Protein AF-A0A4Y7U4X7-F1 (afdb_monomer_lite)

Foldseek 3Di:
DQQVVLCCCVPVVPPVVVVVDPDSDRPPRVDDCVVVVPCPPPPPDPPPPPDLVDDDPDDPDDDDADFDDDVLDLHTDPVCPVVLVVVLVVVVVVPNDDDDFWFADDPPDDPVSRVVRRVSNSVSSVVVSVD

Secondary structure (DSSP, 8-state):
-HHHHHHHHHHH-GGGGGGSSS----HHHHS--HHHHT------PPP----TTSPP-S-S--------B-TT--PBPHHHHHHHHHHHHHHHHSTT----------SSS-HHHHHHHHHHHHHHHHHHHT-

Organism: NCBI:txid2133765

Radius of gyration: 26.5 Å; chains: 1; bounding box: 53×30×74 Å

Sequence (131 aa):
VYNQVSGYLTELNPFGFNENVGAVVPYDQAVNLFFLKNINDIESTSADKADYSNEAKEVVASGEWKINFNTGSAEISNSSSKEVEKIYNLLVQAENTKLTVVGHTDNVGNPNANLALSK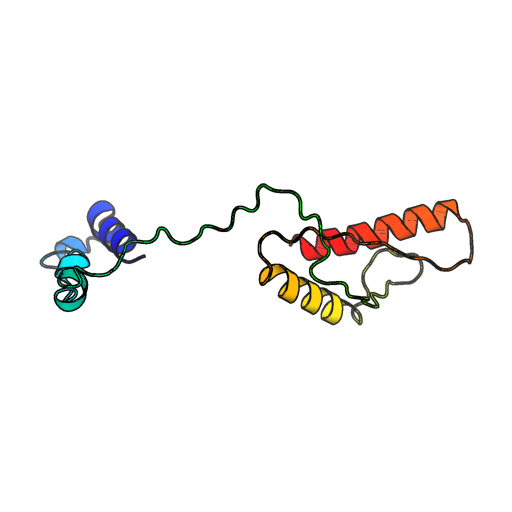SRAQAVVDYLKQ

pLDDT: mean 76.32, std 9.85, range [53.72, 91.44]

Structure (mmCIF, N/CA/C/O backbone):
data_AF-A0A4Y7U4X7-F1
#
_entry.id   AF-A0A4Y7U4X7-F1
#
loop_
_atom_site.group_PDB
_atom_site.id
_atom_site.type_symbol
_atom_site.label_atom_id
_atom_site.label_alt_id
_atom_site.label_comp_id
_atom_site.label_asym_id
_atom_site.label_entity_id
_atom_site.label_seq_id
_atom_site.pdbx_PDB_ins_code
_atom_site.Cartn_x
_atom_site.Cartn_y
_atom_site.Cartn_z
_atom_site.occupancy
_atom_site.B_iso_or_equiv
_atom_site.auth_seq_id
_atom_site.auth_comp_id
_atom_site.auth_asym_id
_atom_site.auth_atom_id
_atom_site.pdbx_PDB_model_num
ATOM 1 N N . VAL A 1 1 ? -12.060 -5.334 26.553 1.00 57.03 1 VAL A N 1
ATOM 2 C CA . VAL A 1 1 ? -10.809 -5.281 27.351 1.00 57.03 1 VAL A CA 1
ATOM 3 C C . VAL A 1 1 ? -11.049 -5.651 28.817 1.00 57.03 1 VAL A C 1
ATOM 5 O O . VAL A 1 1 ? -10.560 -6.689 29.228 1.00 57.03 1 VAL A O 1
ATOM 8 N N . TYR A 1 2 ? -11.852 -4.914 29.598 1.00 60.78 2 TYR A N 1
ATOM 9 C CA . TYR A 1 2 ? -12.038 -5.193 31.040 1.00 60.78 2 TYR A CA 1
ATOM 10 C C . TYR A 1 2 ? -12.653 -6.562 31.384 1.00 60.78 2 TYR A C 1
ATOM 12 O O . TYR A 1 2 ? -12.114 -7.265 32.233 1.00 60.78 2 TYR A O 1
ATOM 20 N N . ASN A 1 3 ? -13.713 -6.988 30.686 1.00 66.88 3 ASN A N 1
ATOM 21 C CA . ASN A 1 3 ? -14.309 -8.320 30.904 1.00 66.88 3 ASN A CA 1
ATOM 22 C C . ASN A 1 3 ? -13.327 -9.457 30.588 1.00 66.88 3 ASN A C 1
ATOM 24 O O . ASN A 1 3 ? -13.316 -10.479 31.261 1.00 66.88 3 ASN A O 1
ATOM 28 N N . GLN A 1 4 ? -12.466 -9.247 29.593 1.00 69.81 4 GLN A N 1
ATOM 29 C CA . GLN A 1 4 ? -11.447 -10.211 29.198 1.00 69.81 4 GLN A CA 1
ATOM 30 C C . GLN A 1 4 ? -10.366 -10.342 30.283 1.00 69.81 4 GLN A C 1
ATOM 32 O O . GLN A 1 4 ? -9.989 -11.449 30.646 1.00 69.81 4 GLN A O 1
ATOM 37 N N . VAL A 1 5 ? -9.921 -9.219 30.858 1.00 68.75 5 VAL A N 1
ATOM 38 C CA . VAL A 1 5 ? -8.940 -9.203 31.957 1.00 68.75 5 VAL A CA 1
ATOM 39 C C . VAL A 1 5 ? -9.513 -9.823 33.235 1.00 68.75 5 VAL A C 1
ATOM 41 O O . VAL A 1 5 ? -8.839 -10.626 33.873 1.00 68.75 5 VAL A O 1
ATOM 44 N N . SER A 1 6 ? -10.761 -9.506 33.592 1.00 70.00 6 SER A N 1
ATOM 45 C CA . SER A 1 6 ? -11.436 -10.117 34.747 1.00 70.00 6 SER A CA 1
ATOM 46 C C . SER A 1 6 ? -11.611 -11.630 34.574 1.00 70.00 6 SER A C 1
ATOM 48 O O . SER A 1 6 ? -11.358 -12.374 35.521 1.00 70.00 6 SER A O 1
ATOM 50 N N . GLY A 1 7 ? -11.953 -12.090 33.365 1.00 73.88 7 GLY A N 1
ATOM 51 C CA . GLY A 1 7 ? -11.990 -13.514 33.029 1.00 73.88 7 GLY A CA 1
ATOM 52 C C . GLY A 1 7 ? -10.625 -14.178 33.204 1.00 73.88 7 GLY A C 1
ATOM 53 O O . GLY A 1 7 ? -10.521 -15.158 33.931 1.00 73.88 7 GLY A O 1
ATOM 54 N N . TYR A 1 8 ? -9.553 -13.589 32.659 1.00 75.94 8 TYR A N 1
ATOM 55 C CA . TYR A 1 8 ? -8.198 -14.130 32.816 1.00 75.94 8 TYR A CA 1
ATOM 56 C C . TYR A 1 8 ? -7.752 -14.245 34.276 1.00 75.94 8 TYR A C 1
ATOM 58 O O . TYR A 1 8 ? -7.180 -15.263 34.652 1.00 75.94 8 TYR A O 1
ATOM 66 N N . LEU A 1 9 ? -8.016 -13.239 35.111 1.00 73.94 9 LEU A N 1
ATOM 67 C CA . LEU A 1 9 ? -7.646 -13.294 36.530 1.00 73.94 9 LEU A CA 1
ATOM 68 C C . LEU A 1 9 ? -8.434 -14.373 37.287 1.00 73.94 9 LEU A C 1
ATOM 70 O O . LEU A 1 9 ? -7.885 -15.043 38.160 1.00 73.94 9 LEU A O 1
ATOM 74 N N . THR A 1 10 ? -9.697 -14.579 36.917 1.00 73.19 10 THR A N 1
ATOM 75 C CA . THR A 1 10 ? -10.575 -15.550 37.578 1.00 73.19 10 THR A CA 1
ATOM 76 C C . THR A 1 10 ? -10.273 -16.984 37.133 1.00 73.19 10 THR A C 1
ATOM 78 O O . THR A 1 10 ? -10.151 -17.867 37.975 1.00 73.19 10 THR A O 1
ATOM 81 N N . GLU A 1 11 ? -10.111 -17.214 35.827 1.00 79.12 11 GLU A N 1
ATOM 82 C CA . GLU A 1 11 ? -9.926 -18.544 35.232 1.00 79.12 11 GLU A CA 1
ATOM 83 C C . GLU A 1 11 ? -8.479 -19.039 35.303 1.00 79.12 11 GLU A C 1
ATOM 85 O O . GLU A 1 11 ? -8.244 -20.209 35.599 1.00 79.12 11 GLU A O 1
ATOM 90 N N . LEU A 1 12 ? -7.498 -18.169 35.034 1.00 81.19 12 LEU A N 1
ATOM 91 C CA . LEU A 1 12 ? -6.087 -18.567 34.986 1.00 81.19 12 LEU A CA 1
ATOM 92 C C . LEU A 1 12 ? -5.383 -18.431 36.337 1.00 81.19 12 LEU A C 1
ATOM 94 O O . LEU A 1 12 ? -4.307 -19.002 36.498 1.00 81.19 12 LEU A O 1
ATOM 98 N N . ASN A 1 13 ? -5.959 -17.671 37.280 1.00 78.50 13 ASN A N 1
ATOM 99 C CA . ASN A 1 13 ? -5.411 -17.403 38.616 1.00 78.50 13 ASN A CA 1
ATOM 100 C C . ASN A 1 13 ? -3.870 -17.255 38.631 1.00 78.50 13 ASN A C 1
ATOM 102 O O . ASN A 1 13 ? -3.169 -17.995 39.334 1.00 78.50 13 ASN A O 1
ATOM 106 N N . PRO A 1 14 ? -3.303 -16.354 37.808 1.00 79.56 14 PRO A N 1
ATOM 107 C CA . PRO A 1 14 ? -1.861 -16.274 37.647 1.00 79.56 14 PRO A CA 1
ATOM 108 C C . PRO A 1 14 ? -1.198 -15.965 38.993 1.00 79.56 14 PRO A C 1
ATOM 110 O O . PRO A 1 14 ? -1.613 -15.051 39.703 1.00 79.56 14 PRO A O 1
ATOM 113 N N . PHE A 1 15 ? -0.166 -16.738 39.343 1.00 80.31 15 PHE A N 1
ATOM 114 C CA . PHE A 1 15 ? 0.606 -16.582 40.584 1.00 80.31 15 PHE A CA 1
ATOM 115 C C . PHE A 1 15 ? -0.221 -16.663 41.884 1.00 80.31 15 PHE A C 1
ATOM 117 O O . PHE A 1 15 ? 0.181 -16.089 42.893 1.00 80.31 15 PHE A O 1
ATOM 124 N N . GLY A 1 16 ? -1.369 -17.353 41.878 1.00 77.69 16 GLY A N 1
ATOM 125 C CA . GLY A 1 16 ? -2.215 -17.474 43.073 1.00 77.69 16 GLY A CA 1
ATOM 126 C C . GLY A 1 16 ? -2.880 -16.154 43.477 1.00 77.69 16 GLY A C 1
ATOM 127 O O . GLY A 1 16 ? -3.167 -15.925 44.651 1.00 77.69 16 GLY A O 1
ATOM 128 N N . PHE A 1 17 ? -3.101 -15.253 42.516 1.00 79.06 17 PHE A N 1
ATOM 129 C CA . PHE A 1 17 ? -3.717 -13.944 42.735 1.00 79.06 17 PHE A CA 1
ATOM 130 C C . PHE A 1 17 ? -5.015 -14.018 43.558 1.00 79.06 17 PHE A C 1
ATOM 132 O O . PHE A 1 17 ? -5.171 -13.261 44.515 1.00 79.06 17 PHE A O 1
ATOM 139 N N . ASN A 1 18 ? -5.896 -14.976 43.258 1.00 78.75 18 ASN A N 1
ATOM 140 C CA . ASN A 1 18 ? -7.199 -15.146 43.909 1.00 78.75 18 ASN A CA 1
ATOM 141 C C . ASN A 1 18 ? -7.107 -15.568 45.387 1.00 78.75 18 ASN A C 1
ATOM 143 O O . ASN A 1 18 ? -8.094 -15.464 46.104 1.00 78.75 18 ASN A O 1
ATOM 147 N N . GLU A 1 19 ? -5.943 -16.021 45.860 1.00 82.38 19 GLU A N 1
ATOM 148 C CA . GLU A 1 19 ? -5.704 -16.351 47.275 1.00 82.38 19 GLU A CA 1
ATOM 149 C C . GLU A 1 19 ? -5.294 -15.115 48.093 1.00 82.38 19 GLU A C 1
ATOM 151 O O . GLU A 1 19 ? -5.376 -15.116 49.319 1.00 82.38 19 GLU A O 1
ATOM 156 N N . ASN A 1 20 ? -4.868 -14.048 47.411 1.00 79.00 20 ASN A N 1
ATOM 157 C CA . ASN A 1 20 ? -4.352 -12.819 48.013 1.00 79.00 20 ASN A CA 1
ATOM 158 C C . ASN A 1 20 ? -5.334 -11.640 47.907 1.00 79.00 20 ASN A C 1
ATOM 160 O O . ASN A 1 20 ? -5.048 -10.549 48.401 1.00 79.00 20 ASN A O 1
ATOM 164 N N . VAL A 1 21 ? -6.494 -11.842 47.274 1.00 77.69 21 VAL A N 1
ATOM 165 C CA . VAL A 1 21 ? -7.550 -10.832 47.127 1.00 77.69 21 VAL A CA 1
ATOM 166 C C . VAL A 1 21 ? -8.901 -11.401 47.557 1.00 77.69 21 VAL A C 1
ATOM 168 O O . VAL A 1 21 ? -9.183 -12.573 47.348 1.00 77.69 21 VAL A O 1
ATOM 171 N N . GLY A 1 22 ? -9.759 -10.570 48.157 1.00 75.62 22 GLY A N 1
ATOM 172 C CA . GLY A 1 22 ? -11.050 -11.029 48.689 1.00 75.62 22 GLY A CA 1
ATOM 173 C C . GLY A 1 22 ? -12.052 -11.483 47.620 1.00 75.62 22 GLY A C 1
ATOM 174 O O . GLY A 1 22 ? -12.833 -12.394 47.871 1.00 75.62 22 GLY A O 1
ATOM 175 N N . ALA A 1 23 ? -12.039 -10.855 46.440 1.00 76.44 23 ALA A N 1
ATOM 176 C CA . ALA A 1 23 ? -12.798 -11.268 45.259 1.00 76.44 23 ALA A CA 1
ATOM 177 C C . ALA A 1 23 ? -12.325 -10.488 44.022 1.00 76.44 23 ALA A C 1
ATOM 179 O O . ALA A 1 23 ? -11.955 -9.315 44.126 1.00 76.44 23 ALA A O 1
ATOM 180 N N . VAL A 1 24 ? -12.407 -11.106 42.841 1.00 76.25 24 VAL A N 1
ATOM 181 C CA . VAL A 1 24 ? -12.311 -10.390 41.561 1.00 76.25 24 VAL A CA 1
ATOM 182 C C . VAL A 1 24 ? -13.693 -9.839 41.235 1.00 76.25 24 VAL A C 1
ATOM 184 O O . VAL A 1 24 ? -14.615 -10.595 40.934 1.00 76.25 24 VAL A O 1
ATOM 187 N N . VAL A 1 25 ? -13.853 -8.522 41.336 1.00 72.19 25 VAL A N 1
ATOM 188 C CA . VAL A 1 25 ? -15.139 -7.862 41.095 1.00 72.19 25 VAL A CA 1
ATOM 189 C C . VAL A 1 25 ? -15.334 -7.662 39.587 1.00 72.19 25 VAL A C 1
ATOM 191 O O . VAL A 1 25 ? -14.476 -7.044 38.947 1.00 72.19 25 VAL A O 1
ATOM 194 N N . PRO A 1 26 ? -16.441 -8.154 39.003 1.00 70.00 26 PRO A N 1
ATOM 195 C CA . PRO A 1 26 ? -16.774 -7.895 37.609 1.00 70.00 26 PRO A CA 1
ATOM 196 C C . PRO A 1 26 ? -16.904 -6.394 37.323 1.00 70.00 26 PRO A C 1
ATOM 198 O O . PRO A 1 26 ? -17.302 -5.607 38.185 1.00 70.00 26 PRO A O 1
ATOM 201 N N . TYR A 1 27 ? -16.572 -5.982 36.097 1.00 68.94 27 TYR A N 1
ATOM 202 C CA . TYR A 1 27 ? -16.532 -4.565 35.722 1.00 68.94 27 TYR A CA 1
ATOM 203 C C . TYR A 1 27 ? -17.854 -3.836 36.011 1.00 68.94 27 TYR A C 1
ATOM 205 O O . TYR A 1 27 ? -17.844 -2.737 36.550 1.00 68.94 27 TYR A O 1
ATOM 213 N N . ASP A 1 28 ? -18.993 -4.462 35.730 1.00 70.50 28 ASP A N 1
ATOM 214 C CA . ASP A 1 28 ? -20.328 -3.898 35.948 1.00 70.50 28 ASP A CA 1
ATOM 215 C C . ASP A 1 28 ? -20.689 -3.638 37.421 1.00 70.50 28 ASP A C 1
ATOM 217 O O . ASP A 1 28 ? -21.602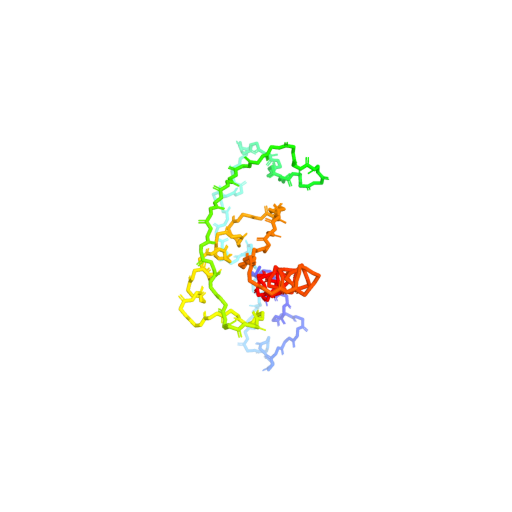 -2.853 37.688 1.00 70.50 28 ASP A O 1
ATOM 221 N N . GLN A 1 29 ? -19.975 -4.268 38.357 1.00 75.81 29 GLN A N 1
ATOM 222 C CA . GLN A 1 29 ? -20.074 -4.030 39.798 1.00 75.81 29 GLN A CA 1
ATOM 223 C C . GLN A 1 29 ? -18.997 -3.061 40.309 1.00 75.81 29 GLN A C 1
ATOM 225 O O . GLN A 1 29 ? -19.190 -2.423 41.342 1.00 75.81 29 GLN A O 1
ATOM 230 N N . ALA A 1 30 ? -17.873 -2.933 39.597 1.00 75.31 30 ALA A N 1
ATOM 231 C CA . ALA A 1 30 ? -16.762 -2.058 39.969 1.00 75.31 30 ALA A CA 1
ATOM 232 C C . ALA A 1 30 ? -16.976 -0.589 39.558 1.00 75.31 30 ALA A C 1
ATOM 234 O O . ALA A 1 30 ? -16.428 0.313 40.191 1.00 75.31 30 ALA A O 1
ATOM 235 N N . VAL A 1 31 ? -17.764 -0.329 38.509 1.00 75.88 31 VAL A N 1
ATOM 236 C CA . VAL A 1 31 ? -18.104 1.033 38.065 1.00 75.88 31 VAL A CA 1
ATOM 237 C C . VAL A 1 31 ? -19.563 1.379 38.317 1.00 75.88 31 VAL A C 1
ATOM 239 O O . VAL A 1 31 ? -20.476 0.579 38.126 1.00 75.88 31 VAL A O 1
ATOM 242 N N . ASN A 1 32 ? -19.794 2.640 38.685 1.00 78.38 32 ASN A N 1
ATOM 243 C CA . ASN A 1 32 ? -21.134 3.188 38.797 1.00 78.38 32 ASN A CA 1
ATOM 244 C C . ASN A 1 32 ? -21.749 3.393 37.402 1.00 78.38 32 ASN A C 1
ATOM 246 O O . ASN A 1 32 ? -21.571 4.432 36.768 1.00 78.38 32 ASN A O 1
ATOM 250 N N . LEU A 1 33 ? -22.498 2.394 36.940 1.00 78.00 33 LEU A N 1
ATOM 251 C CA . LEU A 1 33 ? -23.234 2.432 35.675 1.00 78.00 33 LEU A CA 1
ATOM 252 C C . LEU A 1 33 ? -24.636 3.054 35.805 1.00 78.00 33 LEU A C 1
ATOM 254 O O . LEU A 1 33 ? -25.410 2.977 34.855 1.00 78.00 33 LEU A O 1
ATOM 258 N N . PHE A 1 34 ? -24.989 3.650 36.953 1.00 78.12 34 PHE A N 1
ATOM 259 C CA . PHE A 1 34 ? -26.332 4.179 37.228 1.00 78.12 34 PHE A CA 1
ATOM 260 C C . PHE A 1 34 ? -26.832 5.109 36.121 1.00 78.12 34 PHE A C 1
ATOM 262 O O . PHE A 1 34 ? -27.930 4.920 35.609 1.00 78.12 34 PHE A O 1
ATOM 269 N N . PHE A 1 35 ? -26.018 6.082 35.708 1.00 72.44 35 PHE A N 1
ATOM 270 C CA . PHE A 1 35 ? -26.419 7.026 34.668 1.00 72.44 35 PHE A CA 1
ATOM 271 C C . PHE A 1 35 ? -26.630 6.341 33.322 1.00 72.44 35 PHE A C 1
ATOM 273 O O . PHE A 1 35 ? -27.633 6.615 32.688 1.00 72.44 35 PHE A O 1
ATOM 280 N N . LEU A 1 36 ? -25.747 5.415 32.932 1.00 71.69 36 LEU A N 1
ATOM 281 C CA . LEU A 1 36 ? -25.826 4.694 31.656 1.00 71.69 36 LEU A CA 1
ATOM 282 C C . LEU A 1 36 ? -27.026 3.739 31.595 1.00 71.69 36 LEU A C 1
ATOM 284 O O . LEU A 1 36 ? -27.673 3.638 30.560 1.00 71.69 36 LEU A O 1
ATOM 288 N N . LYS A 1 37 ? -27.342 3.058 32.704 1.00 72.19 37 LYS A N 1
ATOM 289 C CA . LYS A 1 37 ? -28.471 2.115 32.797 1.00 72.19 37 LYS A CA 1
ATOM 290 C C . LYS A 1 37 ? -29.835 2.805 32.815 1.00 72.19 37 LYS A C 1
ATOM 292 O O . LYS A 1 37 ? -30.820 2.175 32.458 1.00 72.19 37 LYS A O 1
ATOM 297 N N . ASN A 1 38 ? -29.890 4.067 33.241 1.00 75.75 38 ASN A N 1
ATOM 298 C CA . ASN A 1 38 ? -31.118 4.863 33.271 1.00 75.75 38 ASN A CA 1
ATOM 299 C C . ASN A 1 38 ? -31.388 5.610 31.956 1.00 75.75 38 ASN A C 1
ATOM 301 O O . ASN A 1 38 ? -32.374 6.343 31.867 1.00 75.75 38 ASN A O 1
ATOM 305 N N . ILE A 1 39 ? -30.532 5.456 30.941 1.00 76.50 39 ILE A N 1
ATOM 306 C CA . ILE A 1 39 ? -30.813 6.011 29.621 1.00 76.50 39 ILE A CA 1
ATOM 307 C C . ILE A 1 39 ? -31.765 5.061 28.890 1.00 76.50 39 ILE A C 1
ATOM 309 O O . ILE A 1 39 ? -31.341 4.072 28.301 1.00 76.50 39 ILE A O 1
ATOM 313 N N . ASN A 1 40 ? -33.058 5.379 28.938 1.00 65.69 40 ASN A N 1
ATOM 314 C CA . ASN A 1 40 ? -34.120 4.605 28.284 1.00 65.69 40 ASN A CA 1
ATOM 315 C C . ASN A 1 40 ? -34.483 5.136 26.881 1.00 65.69 40 ASN A C 1
ATOM 317 O O . ASN A 1 40 ? -35.196 4.457 26.152 1.00 65.69 40 ASN A O 1
ATOM 321 N N . ASP A 1 41 ? -33.965 6.316 26.511 1.00 61.69 41 ASP A N 1
ATOM 322 C CA . ASP A 1 41 ? -34.256 7.044 25.259 1.00 61.69 41 ASP A CA 1
ATOM 323 C C . ASP A 1 41 ? -33.061 7.088 24.289 1.00 61.69 41 ASP A C 1
ATOM 325 O O . ASP A 1 41 ? -32.979 7.949 23.413 1.00 61.69 41 ASP A O 1
ATOM 329 N N . ILE A 1 42 ? -32.099 6.172 24.419 1.00 61.91 42 ILE A N 1
ATOM 330 C CA . ILE A 1 42 ? -31.191 5.928 23.296 1.00 61.91 42 ILE A CA 1
ATOM 331 C C . ILE A 1 42 ? -31.936 4.985 22.367 1.00 61.91 42 ILE A C 1
ATOM 333 O O . ILE A 1 42 ? -32.044 3.790 22.649 1.00 61.91 42 ILE A O 1
ATOM 337 N N . GLU A 1 43 ? -32.438 5.514 21.252 1.00 61.88 43 GLU A N 1
ATOM 338 C CA . GLU A 1 43 ? -32.699 4.674 20.093 1.00 61.88 43 GLU A CA 1
ATOM 339 C C . GLU A 1 43 ? -31.410 3.897 19.830 1.00 61.88 43 GLU A C 1
ATOM 341 O O . GLU A 1 43 ? -30.382 4.468 19.460 1.00 61.88 43 GLU A O 1
ATOM 346 N N . SER A 1 44 ? -31.426 2.592 20.112 1.00 58.16 44 SER A N 1
ATOM 347 C CA . SER A 1 44 ? -30.346 1.699 19.722 1.00 58.16 44 SER A CA 1
ATOM 348 C C . SER A 1 44 ? -30.419 1.573 18.208 1.00 58.16 44 SER A C 1
ATOM 350 O O . SER A 1 44 ? -30.915 0.595 17.656 1.00 58.16 44 SER A O 1
ATOM 352 N N . THR A 1 45 ? -29.955 2.606 17.516 1.00 55.72 45 THR A N 1
ATOM 353 C CA . THR A 1 45 ? -29.596 2.486 16.121 1.00 55.72 45 THR A CA 1
ATOM 354 C C . THR A 1 45 ? -28.402 1.546 16.127 1.00 55.72 45 THR A C 1
ATOM 356 O O . THR A 1 45 ? -27.394 1.810 16.793 1.00 55.72 45 THR A O 1
ATOM 359 N N . SER A 1 46 ? -28.512 0.404 15.453 1.00 59.97 46 SER A N 1
ATOM 360 C CA . SER A 1 46 ? -27.324 -0.373 15.115 1.00 59.97 46 SER A CA 1
ATOM 361 C C . SER A 1 46 ? -26.306 0.596 14.528 1.00 59.97 46 SER A C 1
ATOM 363 O O . SER A 1 46 ? -26.675 1.386 13.662 1.00 59.97 46 SER A O 1
ATOM 365 N N . ALA A 1 47 ? -25.063 0.575 15.014 1.00 55.22 47 ALA A N 1
ATOM 366 C CA . ALA A 1 47 ? -24.005 1.330 14.358 1.00 55.22 47 ALA A CA 1
ATOM 367 C C . ALA A 1 47 ? -24.061 0.984 12.869 1.00 55.22 47 ALA A C 1
ATOM 369 O O . ALA A 1 47 ? -24.086 -0.209 12.544 1.00 55.22 47 ALA A O 1
ATOM 370 N N . ASP A 1 48 ? -24.132 1.998 12.006 1.00 53.72 48 ASP A N 1
ATOM 371 C CA . ASP A 1 48 ? -24.018 1.809 10.568 1.00 53.72 48 ASP A CA 1
ATOM 372 C C . ASP A 1 48 ? -22.680 1.118 10.319 1.00 53.72 48 ASP A C 1
ATOM 374 O O . ASP A 1 48 ? -21.611 1.730 10.306 1.00 53.72 48 ASP A O 1
ATOM 378 N N . LYS A 1 49 ? -22.718 -0.209 10.202 1.00 54.44 49 LYS A N 1
ATOM 379 C CA . LYS A 1 49 ? -21.578 -0.966 9.724 1.00 54.44 49 LYS A CA 1
ATOM 380 C C . LYS A 1 49 ? -21.540 -0.675 8.243 1.00 54.44 49 LYS A C 1
ATOM 382 O O . LYS A 1 49 ? -22.398 -1.157 7.509 1.00 54.44 49 LYS A O 1
ATOM 387 N N . ALA A 1 50 ? -20.585 0.149 7.835 1.00 57.78 50 ALA A N 1
ATOM 388 C CA . ALA A 1 50 ? -20.347 0.399 6.430 1.00 57.78 50 ALA A CA 1
ATOM 389 C C . ALA A 1 50 ? -20.226 -0.954 5.702 1.00 57.78 50 ALA A C 1
ATOM 391 O O . ALA A 1 50 ? -19.428 -1.818 6.073 1.00 57.78 50 ALA A O 1
ATOM 392 N N . ASP A 1 51 ? -21.106 -1.168 4.725 1.00 60.91 51 ASP A N 1
ATOM 393 C CA . ASP A 1 51 ? -21.124 -2.372 3.906 1.00 60.91 51 ASP A CA 1
ATOM 394 C C . ASP A 1 51 ? -20.160 -2.185 2.735 1.00 60.91 51 ASP A C 1
ATOM 396 O O . ASP A 1 51 ? -20.473 -1.561 1.718 1.00 60.91 51 ASP A O 1
ATOM 400 N N . TYR A 1 52 ? -18.961 -2.730 2.905 1.00 60.09 52 TYR A N 1
ATOM 401 C CA . TYR A 1 52 ? -17.882 -2.667 1.924 1.00 60.09 52 TYR A CA 1
ATOM 402 C C . TYR A 1 52 ? -17.912 -3.826 0.913 1.00 60.09 52 TYR A C 1
ATOM 404 O O . TYR A 1 52 ? -16.941 -4.031 0.187 1.00 60.09 52 TYR A O 1
ATOM 412 N N . SER A 1 53 ? -18.997 -4.612 0.861 1.00 66.06 53 SER A N 1
ATOM 413 C CA . SER A 1 53 ? -19.126 -5.733 -0.084 1.00 66.06 53 SER A CA 1
ATOM 414 C C . SER A 1 53 ? -19.377 -5.288 -1.530 1.00 66.06 53 SER A C 1
ATOM 416 O O . SER A 1 53 ? -19.125 -6.047 -2.468 1.00 66.06 53 SER A O 1
ATOM 418 N N . ASN A 1 54 ? -19.837 -4.051 -1.728 1.00 64.69 54 ASN A N 1
ATOM 419 C CA . ASN A 1 54 ? -20.118 -3.495 -3.045 1.00 64.69 54 ASN A CA 1
ATOM 420 C C . ASN A 1 54 ? -18.843 -2.970 -3.720 1.00 64.69 54 ASN A C 1
ATOM 422 O O . ASN A 1 54 ? -17.994 -2.334 -3.097 1.00 64.69 54 ASN A O 1
ATOM 426 N N . GLU A 1 55 ? -18.714 -3.184 -5.030 1.00 59.00 55 GLU A N 1
ATOM 427 C CA . GLU A 1 55 ? -17.611 -2.595 -5.788 1.00 59.00 55 GLU A CA 1
ATOM 428 C C . GLU A 1 55 ? -17.771 -1.074 -5.886 1.00 59.00 55 GLU A C 1
ATOM 430 O O . GLU A 1 55 ? -18.789 -0.577 -6.374 1.00 59.00 55 GLU A O 1
ATOM 435 N N . ALA A 1 56 ? -16.752 -0.334 -5.441 1.00 59.91 56 ALA A N 1
ATOM 436 C CA . ALA A 1 56 ? -16.695 1.115 -5.588 1.00 59.91 56 ALA A CA 1
ATOM 437 C C . ALA A 1 56 ? -16.793 1.502 -7.075 1.00 59.91 56 ALA A C 1
ATOM 439 O O . ALA A 1 56 ? -15.941 1.122 -7.879 1.00 59.91 56 ALA A O 1
ATOM 440 N N . LYS A 1 57 ? -17.847 2.246 -7.433 1.00 62.88 57 LYS A N 1
ATOM 441 C CA . LYS A 1 57 ? -18.099 2.712 -8.810 1.00 62.88 57 LYS A CA 1
ATOM 442 C C . LYS A 1 57 ? -17.492 4.083 -9.106 1.00 62.88 57 LYS A C 1
ATOM 444 O O . LYS A 1 57 ? -17.331 4.424 -10.273 1.00 62.88 57 LYS A O 1
ATOM 449 N N . GLU A 1 58 ? -17.151 4.850 -8.073 1.00 62.56 58 GLU A N 1
ATOM 450 C CA . GLU A 1 58 ? -16.582 6.191 -8.195 1.00 62.56 58 GLU A CA 1
ATOM 451 C C . GLU A 1 58 ? -15.233 6.286 -7.484 1.00 62.56 58 GLU A C 1
ATOM 453 O O . GLU A 1 58 ? -15.030 5.739 -6.398 1.00 62.56 58 GLU A O 1
ATOM 458 N N . VAL A 1 59 ? -14.298 6.992 -8.121 1.00 62.47 59 VAL A N 1
ATOM 459 C CA . VAL A 1 59 ? -12.979 7.282 -7.559 1.00 62.47 59 VAL A CA 1
ATOM 460 C C . VAL A 1 59 ? -13.142 8.392 -6.526 1.00 62.47 59 VAL A C 1
ATOM 462 O O . VAL A 1 59 ? -13.344 9.550 -6.876 1.00 62.47 59 VAL A O 1
ATOM 465 N N . VAL A 1 60 ? -13.046 8.030 -5.248 1.00 60.66 60 VAL A N 1
ATOM 466 C CA . VAL A 1 60 ? -13.207 8.964 -4.120 1.00 60.66 60 VAL A CA 1
ATOM 467 C C . VAL A 1 60 ? -12.019 9.916 -3.946 1.00 60.66 60 VAL A C 1
ATOM 469 O O . VAL A 1 60 ? -12.173 10.998 -3.387 1.00 60.66 60 VAL A O 1
ATOM 472 N N . ALA A 1 61 ? -10.837 9.539 -4.442 1.00 62.75 61 ALA A N 1
ATOM 473 C CA . ALA A 1 61 ? -9.644 10.377 -4.458 1.00 62.75 61 ALA A CA 1
ATOM 474 C C . ALA A 1 61 ? -8.656 9.889 -5.528 1.00 62.75 61 ALA A C 1
ATOM 476 O O . ALA A 1 61 ? -8.471 8.687 -5.711 1.00 62.75 61 ALA A O 1
ATOM 477 N N . SER A 1 62 ? -7.996 10.826 -6.212 1.00 64.50 62 SER A N 1
ATOM 478 C CA . SER A 1 62 ? -6.905 10.553 -7.152 1.00 64.50 62 SER A CA 1
ATOM 479 C C . SER A 1 62 ? -5.701 11.406 -6.772 1.00 64.50 62 SER A C 1
ATOM 481 O O . SER A 1 62 ? -5.840 12.610 -6.562 1.00 64.50 62 SER A O 1
ATOM 483 N N . GLY A 1 63 ? -4.525 10.790 -6.696 1.00 67.31 63 GLY A N 1
ATOM 484 C CA . GLY A 1 63 ? -3.260 11.467 -6.427 1.00 67.31 63 GLY A CA 1
ATOM 485 C C . GLY A 1 63 ? -2.189 11.026 -7.417 1.00 67.31 63 GLY A C 1
ATOM 486 O O . GLY A 1 63 ? -2.206 9.894 -7.896 1.00 67.31 63 GLY A O 1
ATOM 487 N N . GLU A 1 64 ? -1.265 11.932 -7.735 1.00 71.75 64 GLU A N 1
ATOM 488 C CA . GLU A 1 64 ? -0.064 11.625 -8.509 1.00 71.75 64 GLU A CA 1
ATOM 489 C C . GLU A 1 64 ? 1.147 11.742 -7.583 1.00 71.75 64 GLU A C 1
ATOM 491 O O . GLU A 1 64 ? 1.454 12.823 -7.075 1.00 71.75 64 GLU A O 1
ATOM 496 N N . TRP A 1 65 ? 1.838 10.625 -7.356 1.00 77.31 65 TRP A N 1
ATOM 497 C CA . TRP A 1 65 ? 3.024 10.580 -6.505 1.00 77.31 65 TRP A CA 1
ATOM 498 C C . TRP A 1 65 ? 4.258 10.253 -7.331 1.00 77.31 65 TRP A C 1
ATOM 500 O O . TRP A 1 65 ? 4.297 9.276 -8.080 1.00 77.31 65 TRP A O 1
ATOM 510 N N . LYS A 1 66 ? 5.305 11.061 -7.163 1.00 82.69 66 LYS A N 1
ATOM 511 C CA . LYS A 1 66 ? 6.591 10.841 -7.826 1.00 82.69 66 LYS A CA 1
ATOM 512 C C . LYS A 1 66 ? 7.441 9.879 -7.004 1.00 82.69 66 LYS A C 1
ATOM 514 O O . LYS A 1 66 ? 8.213 10.302 -6.148 1.00 82.69 66 LYS A O 1
ATOM 519 N N . ILE A 1 67 ? 7.300 8.587 -7.288 1.00 84.69 67 ILE A N 1
ATOM 520 C CA . ILE A 1 67 ? 8.131 7.529 -6.705 1.00 84.69 67 ILE A CA 1
ATOM 521 C C . ILE A 1 67 ? 9.302 7.255 -7.654 1.00 84.69 67 ILE A C 1
ATOM 523 O O . ILE A 1 67 ? 9.108 6.828 -8.792 1.00 84.69 67 ILE A O 1
ATOM 527 N N . ASN A 1 68 ? 10.522 7.515 -7.187 1.00 86.38 68 ASN A N 1
ATOM 528 C CA . ASN A 1 68 ? 11.746 7.265 -7.941 1.00 86.38 68 ASN A CA 1
ATOM 529 C C . ASN A 1 68 ? 12.345 5.902 -7.586 1.00 86.38 68 ASN A C 1
ATOM 531 O O . ASN A 1 68 ? 12.231 5.416 -6.460 1.00 86.38 68 ASN A O 1
ATOM 535 N N . PHE A 1 69 ? 13.038 5.322 -8.560 1.00 87.19 69 PHE A N 1
ATOM 536 C CA . PHE A 1 69 ? 13.695 4.025 -8.458 1.00 87.19 69 PHE A CA 1
ATOM 537 C C . PHE A 1 69 ? 15.165 4.156 -8.833 1.00 87.19 69 PHE A C 1
ATOM 539 O O . PHE A 1 69 ? 15.530 5.023 -9.632 1.00 87.19 69 PHE A O 1
ATOM 546 N N . ASN A 1 70 ? 15.996 3.262 -8.303 1.00 83.81 70 ASN A N 1
ATOM 547 C CA . ASN A 1 70 ? 17.380 3.147 -8.754 1.00 83.81 70 ASN A CA 1
ATOM 548 C C . ASN A 1 70 ? 17.423 2.772 -10.254 1.00 83.81 70 ASN A C 1
ATO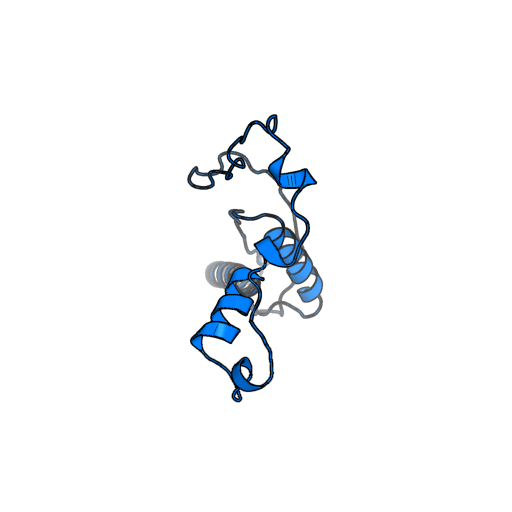M 550 O O . ASN A 1 70 ? 16.536 2.080 -10.772 1.00 83.81 70 ASN A O 1
ATOM 554 N N . THR A 1 71 ? 18.443 3.242 -10.978 1.00 81.38 71 THR A N 1
ATOM 555 C CA . THR A 1 71 ? 18.583 3.003 -12.425 1.00 81.38 71 THR A CA 1
ATOM 556 C C . THR A 1 71 ? 18.561 1.507 -12.739 1.00 81.38 71 THR A C 1
ATOM 558 O O . THR A 1 71 ? 19.298 0.735 -12.134 1.00 81.38 71 THR A O 1
ATOM 561 N N . GLY A 1 72 ? 17.703 1.091 -13.678 1.00 79.94 72 GLY A N 1
ATOM 562 C CA . GLY A 1 72 ? 17.549 -0.319 -14.063 1.00 79.94 72 GLY A CA 1
ATOM 563 C C . GLY A 1 72 ? 16.958 -1.233 -12.980 1.00 79.94 72 GLY A C 1
ATOM 564 O O . GLY A 1 72 ? 16.941 -2.444 -13.165 1.00 79.94 72 GLY A O 1
ATOM 565 N N . SER A 1 73 ? 16.472 -0.675 -11.867 1.00 83.69 73 SER A N 1
ATOM 566 C CA . SER A 1 73 ? 15.966 -1.428 -10.719 1.00 83.69 73 SER A CA 1
ATOM 567 C C . SER A 1 73 ? 14.490 -1.126 -10.430 1.00 83.69 73 SER A C 1
ATOM 569 O O . SER A 1 73 ? 13.934 -0.098 -10.843 1.00 83.69 73 SER A O 1
ATOM 571 N N . ALA A 1 74 ? 13.861 -2.059 -9.715 1.00 87.25 74 ALA A N 1
ATOM 572 C CA . ALA A 1 74 ? 12.554 -1.906 -9.075 1.00 87.25 74 ALA A CA 1
ATOM 573 C C . ALA A 1 74 ? 12.672 -1.546 -7.581 1.00 87.25 74 ALA A C 1
ATOM 575 O O . ALA A 1 74 ? 11.668 -1.442 -6.885 1.00 87.25 74 ALA A O 1
ATOM 576 N N . GLU A 1 75 ? 13.891 -1.327 -7.093 1.00 87.19 75 GLU A N 1
ATOM 577 C CA . GLU A 1 75 ? 14.151 -0.855 -5.739 1.00 87.19 75 GLU A CA 1
ATOM 578 C C . GLU A 1 75 ? 13.771 0.624 -5.607 1.00 87.19 75 GLU A C 1
ATOM 580 O O . GLU A 1 75 ? 14.275 1.486 -6.341 1.00 87.19 75 GLU A O 1
ATOM 585 N N . ILE A 1 76 ? 12.854 0.901 -4.679 1.00 86.38 76 ILE A N 1
ATOM 586 C CA . ILE A 1 76 ? 12.395 2.251 -4.351 1.00 86.38 76 ILE A CA 1
ATOM 587 C C . ILE A 1 76 ? 13.577 3.023 -3.762 1.00 86.38 76 ILE A C 1
ATOM 589 O O . ILE A 1 76 ? 14.244 2.553 -2.842 1.00 86.38 76 ILE A O 1
ATOM 593 N N . SER A 1 77 ? 13.847 4.217 -4.289 1.00 86.62 77 SER A N 1
ATOM 594 C CA . SER A 1 77 ? 14.948 5.032 -3.784 1.00 86.62 77 SER A CA 1
ATOM 595 C C . SER A 1 77 ? 14.674 5.496 -2.350 1.00 86.62 77 SER A C 1
ATOM 597 O O . SER A 1 77 ? 13.547 5.861 -2.012 1.00 86.62 77 SER A O 1
ATOM 599 N N . ASN A 1 78 ? 15.723 5.621 -1.531 1.00 84.25 78 ASN A N 1
ATOM 600 C CA . ASN A 1 78 ? 15.607 6.170 -0.170 1.00 84.25 78 ASN A CA 1
ATOM 601 C C . ASN A 1 78 ? 14.978 7.574 -0.132 1.00 84.25 78 ASN A C 1
ATOM 603 O O . ASN A 1 78 ? 14.332 7.954 0.844 1.00 84.25 78 ASN A O 1
ATOM 607 N N . SER A 1 79 ? 15.154 8.359 -1.199 1.00 82.38 79 SER A N 1
ATOM 608 C CA . SER A 1 79 ? 14.519 9.673 -1.341 1.00 82.38 79 SER A CA 1
ATOM 609 C C . SER A 1 79 ? 12.998 9.595 -1.504 1.00 82.38 79 SER A C 1
ATOM 611 O O . SER A 1 79 ? 12.312 10.557 -1.168 1.00 82.38 79 SER A O 1
ATOM 613 N N . SER A 1 80 ? 12.475 8.466 -1.984 1.00 85.31 80 SER A N 1
ATOM 614 C CA . SER A 1 80 ? 11.048 8.241 -2.227 1.00 85.31 80 SER A CA 1
ATOM 615 C C . SER A 1 80 ? 10.368 7.471 -1.095 1.00 85.31 80 SER A C 1
ATOM 617 O O . SER A 1 80 ? 9.146 7.510 -1.010 1.00 85.31 80 SER A O 1
ATOM 619 N N . SER A 1 81 ? 11.119 6.841 -0.184 1.00 82.31 81 SER A N 1
ATOM 620 C CA . SER A 1 81 ? 10.561 6.082 0.948 1.00 82.31 81 SER A CA 1
ATOM 621 C C . SER A 1 81 ? 9.593 6.908 1.798 1.00 82.31 81 SER A C 1
ATOM 623 O O . SER A 1 81 ? 8.503 6.442 2.105 1.00 82.31 81 SER A O 1
ATOM 625 N N . LYS A 1 82 ? 9.933 8.173 2.094 1.00 84.88 82 LYS A N 1
ATOM 626 C CA . LYS A 1 82 ? 9.043 9.089 2.835 1.00 84.88 82 LYS A CA 1
ATOM 627 C C . LYS A 1 82 ? 7.734 9.372 2.102 1.00 84.88 82 LYS A C 1
ATOM 629 O O . LYS A 1 82 ? 6.726 9.663 2.735 1.00 84.88 82 LYS A O 1
ATOM 634 N N . GLU A 1 83 ? 7.755 9.358 0.774 1.00 85.19 83 GLU A N 1
ATOM 635 C CA . GLU A 1 83 ? 6.562 9.615 -0.028 1.00 85.19 83 GLU A CA 1
ATOM 636 C C . GLU A 1 83 ? 5.653 8.385 -0.040 1.00 85.19 83 GLU A C 1
ATOM 638 O O . GLU A 1 83 ? 4.447 8.514 0.152 1.00 85.19 83 GLU A O 1
ATOM 643 N N . VAL A 1 84 ? 6.233 7.187 -0.159 1.00 84.19 84 VAL A N 1
ATOM 644 C CA . VAL A 1 84 ? 5.479 5.929 -0.064 1.00 84.19 84 VAL A CA 1
ATOM 645 C C . VAL A 1 84 ? 4.892 5.738 1.340 1.00 84.19 84 VAL A C 1
ATOM 647 O O . VAL A 1 84 ? 3.747 5.319 1.469 1.00 84.19 84 VAL A O 1
ATOM 650 N N . GLU A 1 85 ? 5.609 6.141 2.390 1.00 85.25 85 GLU A N 1
ATOM 651 C CA . GLU A 1 85 ? 5.106 6.128 3.770 1.00 85.25 85 GLU A CA 1
ATOM 652 C C . GLU A 1 85 ? 3.888 7.050 3.966 1.00 85.25 85 GLU A C 1
ATOM 654 O O . GLU A 1 85 ? 2.936 6.695 4.661 1.00 85.25 85 GLU A O 1
ATOM 659 N N . LYS A 1 86 ? 3.846 8.220 3.313 1.00 83.44 86 LYS A N 1
ATOM 660 C CA . LYS A 1 86 ? 2.642 9.072 3.331 1.00 83.44 86 LYS A CA 1
ATOM 661 C C . LYS A 1 86 ? 1.450 8.379 2.676 1.00 83.44 86 LYS A C 1
ATOM 663 O O . LYS A 1 86 ? 0.348 8.463 3.207 1.00 83.44 86 LYS A O 1
ATOM 668 N N . ILE A 1 87 ? 1.667 7.708 1.542 1.00 82.38 87 ILE A N 1
ATOM 669 C CA . ILE A 1 87 ? 0.617 6.946 0.849 1.00 82.38 87 ILE A CA 1
ATOM 670 C C . ILE A 1 87 ? 0.104 5.831 1.761 1.00 82.38 87 ILE A C 1
ATOM 672 O O . ILE A 1 87 ? -1.104 5.682 1.913 1.00 82.38 87 ILE A O 1
ATOM 676 N N . TYR A 1 88 ? 1.006 5.105 2.423 1.00 83.62 88 TYR A N 1
ATOM 677 C CA . TYR A 1 88 ? 0.646 4.078 3.397 1.00 83.62 88 TYR A CA 1
ATOM 678 C C . TYR A 1 88 ? -0.237 4.639 4.520 1.00 83.62 88 TYR A C 1
ATOM 680 O O . TYR A 1 88 ? -1.330 4.133 4.761 1.00 83.62 88 TYR A O 1
ATOM 688 N N . ASN A 1 89 ? 0.172 5.747 5.143 1.00 82.75 89 ASN A N 1
ATOM 689 C CA . ASN A 1 89 ? -0.599 6.379 6.216 1.00 82.75 89 ASN A CA 1
ATOM 690 C C . ASN A 1 89 ? -1.991 6.852 5.762 1.00 82.75 89 ASN A C 1
ATOM 692 O O . ASN A 1 89 ? -2.941 6.784 6.541 1.00 82.75 89 ASN A O 1
ATOM 696 N N . LEU A 1 90 ? -2.128 7.309 4.512 1.00 78.69 90 LEU A N 1
ATOM 697 C CA . LEU A 1 90 ? -3.427 7.651 3.926 1.00 78.69 90 LEU A CA 1
ATOM 698 C C . LEU A 1 90 ? -4.307 6.410 3.731 1.00 78.69 90 LEU A C 1
ATOM 700 O O . LEU A 1 90 ? -5.502 6.458 4.012 1.00 78.69 90 LEU A O 1
ATOM 704 N N . LEU A 1 91 ? -3.724 5.296 3.283 1.00 78.12 91 LEU A N 1
ATOM 705 C CA . LEU A 1 91 ? -4.451 4.044 3.063 1.00 78.12 91 LEU A CA 1
ATOM 706 C C . LEU A 1 91 ? -4.916 3.397 4.372 1.00 78.12 91 LEU A C 1
ATOM 708 O O . LEU A 1 91 ? -6.026 2.878 4.415 1.00 78.12 91 LEU A O 1
ATOM 712 N N . VAL A 1 92 ? -4.123 3.482 5.445 1.00 78.00 92 VAL A N 1
ATOM 713 C CA . VAL A 1 92 ? -4.514 2.980 6.777 1.00 78.00 92 VAL A CA 1
ATOM 714 C C . VAL A 1 92 ? -5.748 3.709 7.319 1.00 78.00 92 VAL A C 1
ATOM 716 O O . VAL A 1 92 ? -6.580 3.096 7.977 1.00 78.00 92 VAL A O 1
ATOM 719 N N . GLN A 1 93 ? -5.899 5.006 7.034 1.00 73.88 93 GLN A N 1
ATOM 720 C CA . GLN A 1 93 ? -7.071 5.785 7.458 1.00 73.88 93 GLN A CA 1
ATOM 721 C C . GLN A 1 93 ? -8.323 5.489 6.621 1.00 73.88 93 GLN A C 1
ATOM 723 O O . GLN A 1 93 ? -9.439 5.756 7.065 1.00 73.88 93 GLN A O 1
ATOM 728 N N . ALA A 1 94 ? -8.147 4.960 5.411 1.00 69.44 94 ALA A N 1
ATOM 729 C CA . ALA A 1 94 ? -9.214 4.705 4.456 1.00 69.44 94 ALA A CA 1
ATOM 730 C C . ALA A 1 94 ? -9.502 3.196 4.360 1.00 69.44 94 ALA A C 1
ATOM 732 O O . ALA A 1 94 ? -9.183 2.542 3.359 1.00 69.44 94 ALA A O 1
ATOM 733 N N . GLU A 1 95 ? -10.105 2.646 5.421 1.00 65.38 95 GLU A N 1
ATOM 734 C CA . GLU A 1 95 ? -10.502 1.235 5.501 1.00 65.38 95 GLU A CA 1
ATOM 735 C C . GLU A 1 95 ? -11.336 0.825 4.262 1.00 65.38 95 GLU A C 1
ATOM 737 O O . GLU A 1 95 ? -12.308 1.491 3.902 1.00 65.38 95 GLU A O 1
ATOM 742 N N . ASN A 1 96 ? -10.939 -0.273 3.598 1.00 68.88 96 ASN A N 1
ATOM 743 C CA . ASN A 1 96 ? -11.514 -0.835 2.355 1.00 68.88 96 ASN A CA 1
ATOM 744 C C . ASN A 1 96 ? -11.268 -0.074 1.035 1.00 68.88 96 ASN A C 1
ATOM 746 O O . ASN A 1 96 ? -12.001 -0.253 0.058 1.00 68.88 96 ASN A O 1
ATOM 750 N N . THR A 1 97 ? -10.195 0.713 0.944 1.00 70.81 97 THR A N 1
ATOM 751 C CA . THR A 1 97 ? -9.787 1.345 -0.324 1.00 70.81 97 THR A CA 1
ATOM 752 C C . THR A 1 97 ? -9.259 0.328 -1.347 1.00 70.81 97 THR A C 1
ATOM 754 O O . THR A 1 97 ? -8.343 -0.445 -1.064 1.00 70.81 97 THR A O 1
ATOM 757 N N . LYS A 1 98 ? -9.778 0.368 -2.585 1.00 73.06 98 LYS A N 1
ATOM 758 C CA . LYS A 1 98 ? -9.178 -0.313 -3.747 1.00 73.06 98 LYS A CA 1
ATOM 759 C C . LYS A 1 98 ? -8.163 0.619 -4.417 1.00 73.06 98 LYS A C 1
ATOM 761 O O . LYS A 1 98 ? -8.524 1.706 -4.859 1.00 73.06 98 LYS A O 1
ATOM 766 N N . LEU A 1 99 ? -6.908 0.181 -4.529 1.00 74.50 99 LEU A N 1
ATOM 767 C CA . LEU A 1 99 ? -5.829 0.946 -5.163 1.00 74.50 99 LEU A CA 1
ATOM 768 C C . LEU A 1 99 ? -5.486 0.376 -6.546 1.00 74.50 99 LEU A C 1
ATOM 770 O O . LEU A 1 99 ? -5.350 -0.835 -6.710 1.00 74.50 99 LEU A O 1
ATOM 774 N N . THR A 1 100 ? -5.278 1.259 -7.524 1.00 80.94 100 THR A N 1
ATOM 775 C CA . THR A 1 100 ? -4.632 0.923 -8.802 1.00 80.94 100 THR A CA 1
ATOM 776 C C . THR A 1 100 ? -3.288 1.634 -8.867 1.00 80.94 100 THR A C 1
ATOM 778 O O . THR A 1 100 ? -3.244 2.856 -8.759 1.00 80.94 100 THR A O 1
ATOM 781 N N . VAL A 1 101 ? -2.196 0.890 -9.052 1.00 83.31 101 VAL A N 1
ATOM 782 C CA . VAL A 1 101 ? -0.850 1.463 -9.198 1.00 83.31 101 VAL A CA 1
ATOM 783 C C . VAL A 1 101 ? -0.282 1.121 -10.572 1.00 83.31 101 VAL A C 1
ATOM 785 O O . VAL A 1 101 ? -0.296 -0.030 -11.009 1.00 83.31 101 VAL A O 1
ATOM 788 N N . VAL A 1 102 ? 0.188 2.157 -11.267 1.00 83.31 102 VAL A N 1
ATOM 789 C CA . VAL A 1 102 ? 0.693 2.096 -12.641 1.00 83.31 102 VAL A CA 1
ATOM 790 C C . VAL A 1 102 ? 2.153 2.535 -12.638 1.00 83.31 102 VAL A C 1
ATOM 792 O O . VAL A 1 102 ? 2.484 3.630 -12.192 1.00 83.31 102 VAL A O 1
ATOM 795 N N . GLY A 1 103 ? 3.038 1.661 -13.113 1.00 84.44 103 GLY A N 1
ATOM 796 C CA . GLY A 1 103 ? 4.462 1.955 -13.240 1.00 84.44 103 GLY A CA 1
ATOM 797 C C . GLY A 1 103 ? 4.791 2.570 -14.597 1.00 84.44 103 GLY A C 1
ATOM 798 O O . GLY A 1 103 ? 4.272 2.135 -15.624 1.00 84.44 103 GLY A O 1
ATOM 799 N N . HIS A 1 104 ? 5.713 3.531 -14.608 1.00 82.56 104 HIS A N 1
ATOM 800 C CA . HIS A 1 104 ? 6.254 4.132 -15.826 1.00 82.56 104 HIS A CA 1
ATOM 801 C C . HIS A 1 104 ? 7.769 3.890 -15.932 1.00 82.56 104 HIS A C 1
ATOM 803 O O . HIS A 1 104 ? 8.484 3.744 -14.933 1.00 82.56 104 HIS A O 1
ATOM 809 N N . THR A 1 105 ? 8.265 3.847 -17.164 1.00 84.25 105 THR A N 1
ATOM 810 C CA . THR A 1 105 ? 9.696 3.837 -17.501 1.00 84.25 105 THR A CA 1
ATOM 811 C C . THR A 1 105 ? 9.984 4.938 -18.509 1.00 84.25 105 THR A C 1
ATOM 813 O O . THR A 1 105 ? 9.061 5.495 -19.105 1.00 84.25 105 THR A O 1
ATOM 816 N N . ASP A 1 106 ? 11.263 5.238 -18.713 1.00 78.81 106 ASP A N 1
ATOM 817 C CA . ASP A 1 106 ? 11.676 6.072 -19.834 1.00 78.81 106 ASP A CA 1
ATOM 818 C C . ASP A 1 106 ? 11.468 5.349 -21.183 1.00 78.81 106 ASP A C 1
ATOM 820 O O . ASP A 1 106 ? 11.051 4.186 -21.262 1.00 78.81 106 ASP A O 1
ATOM 824 N N . ASN A 1 107 ? 11.709 6.087 -22.265 1.00 78.69 107 ASN A N 1
ATOM 825 C CA . ASN A 1 107 ? 11.610 5.607 -23.640 1.00 78.69 107 ASN A CA 1
ATOM 826 C C . ASN A 1 107 ? 12.948 5.084 -24.189 1.00 78.69 107 ASN A C 1
ATOM 828 O O . ASN A 1 107 ? 13.070 4.888 -25.399 1.00 78.69 107 ASN A O 1
ATOM 832 N N . VAL A 1 108 ? 13.955 4.886 -23.335 1.00 78.25 108 VAL A N 1
ATOM 833 C CA . VAL A 1 108 ? 15.291 4.465 -23.753 1.00 78.25 108 VAL A CA 1
ATOM 834 C C . VAL A 1 108 ? 15.406 2.947 -23.600 1.00 78.25 108 VAL A C 1
ATOM 836 O O . VAL A 1 108 ? 15.036 2.374 -22.581 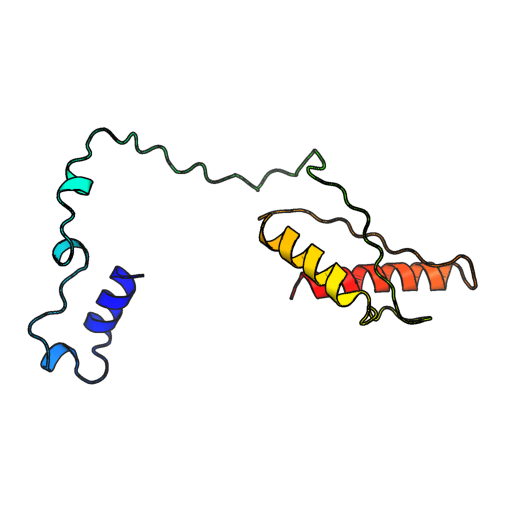1.00 78.25 108 VAL A O 1
ATOM 839 N N . GLY A 1 109 ? 15.930 2.269 -24.624 1.00 79.19 109 GLY A N 1
ATOM 840 C CA . GLY A 1 109 ? 16.167 0.822 -24.590 1.00 79.19 109 GLY A CA 1
ATOM 841 C C . GLY A 1 109 ? 15.033 -0.025 -25.178 1.00 79.19 109 GLY A C 1
ATOM 842 O O . GLY A 1 109 ? 14.333 0.390 -26.099 1.00 79.19 109 GLY A O 1
ATOM 843 N N . ASN A 1 110 ? 14.914 -1.271 -24.709 1.00 85.94 110 ASN A N 1
ATOM 844 C CA . ASN A 1 110 ? 13.989 -2.256 -25.275 1.00 85.94 110 ASN A CA 1
ATOM 845 C C . ASN A 1 110 ? 12.576 -2.106 -24.667 1.00 85.94 110 ASN A C 1
ATOM 847 O O . ASN A 1 110 ? 12.434 -2.263 -23.452 1.00 85.94 110 ASN A O 1
ATOM 851 N N . PRO A 1 111 ? 11.516 -1.910 -25.479 1.00 86.56 111 PRO A N 1
ATOM 852 C CA . PRO A 1 111 ? 10.146 -1.756 -24.981 1.00 86.56 111 PRO A CA 1
ATOM 853 C C . PRO A 1 111 ? 9.642 -2.919 -24.116 1.00 86.56 111 PRO A C 1
ATOM 855 O O . PRO A 1 111 ? 8.950 -2.693 -23.126 1.00 86.56 111 PRO A O 1
ATOM 858 N N . ASN A 1 112 ? 10.012 -4.162 -24.441 1.00 87.50 112 ASN A N 1
ATOM 859 C CA . ASN A 1 112 ? 9.604 -5.337 -23.666 1.00 87.50 112 ASN A CA 1
ATOM 860 C C . ASN A 1 112 ? 10.289 -5.370 -22.295 1.00 87.50 112 ASN A C 1
ATOM 862 O O . ASN A 1 112 ? 9.660 -5.730 -21.300 1.00 87.50 112 ASN A O 1
ATOM 866 N N . ALA A 1 113 ? 11.560 -4.962 -22.230 1.00 86.50 113 ALA A N 1
ATOM 867 C CA . ALA A 1 113 ? 12.285 -4.842 -20.966 1.00 86.50 113 ALA A CA 1
ATOM 868 C C . ALA A 1 113 ? 11.701 -3.713 -20.103 1.00 86.50 113 ALA A C 1
ATOM 870 O O . ALA A 1 113 ? 11.501 -3.894 -18.905 1.00 86.50 113 ALA A O 1
ATOM 871 N N . ASN A 1 114 ? 11.340 -2.591 -20.726 1.00 88.62 114 ASN A N 1
ATOM 872 C CA . ASN A 1 114 ? 10.697 -1.460 -20.065 1.00 88.62 114 ASN A CA 1
ATOM 873 C C . ASN A 1 114 ? 9.302 -1.814 -19.530 1.00 88.62 114 ASN A C 1
ATOM 875 O O . ASN A 1 114 ? 8.965 -1.450 -18.406 1.00 88.62 114 ASN A O 1
ATOM 879 N N . LEU A 1 115 ? 8.521 -2.611 -20.263 1.00 88.56 115 LEU A N 1
ATOM 880 C CA . LEU A 1 115 ? 7.241 -3.127 -19.776 1.00 88.56 115 LEU A CA 1
ATOM 881 C C . LEU A 1 115 ? 7.405 -4.089 -18.589 1.00 88.56 115 LEU A C 1
ATOM 883 O O . LEU A 1 115 ? 6.598 -4.074 -17.661 1.00 88.56 115 LEU A O 1
ATOM 8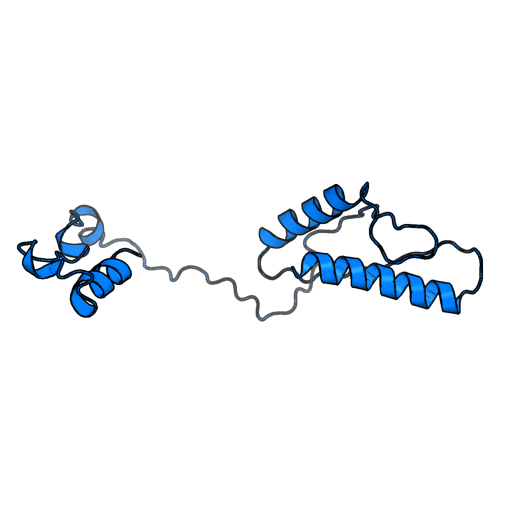87 N N . ALA A 1 116 ? 8.425 -4.949 -18.609 1.00 90.12 116 ALA A N 1
ATOM 888 C CA . ALA A 1 116 ? 8.717 -5.820 -17.473 1.00 90.12 116 ALA A CA 1
ATOM 889 C C . ALA A 1 116 ? 9.144 -4.993 -16.248 1.00 90.12 116 ALA A C 1
ATOM 891 O O . ALA A 1 116 ? 8.611 -5.184 -15.157 1.00 90.12 116 ALA A O 1
ATOM 892 N N . LEU A 1 117 ? 10.034 -4.018 -16.448 1.00 89.75 117 LEU A N 1
ATOM 893 C CA . LEU A 1 117 ? 10.528 -3.133 -15.398 1.00 89.75 117 LEU A CA 1
ATOM 894 C C . LEU A 1 117 ? 9.412 -2.269 -14.795 1.00 89.75 117 LEU A C 1
ATOM 896 O O . LEU A 1 117 ? 9.349 -2.123 -13.575 1.00 89.75 117 LEU A O 1
ATOM 900 N N . SER A 1 118 ? 8.508 -1.727 -15.614 1.00 90.50 118 SER A N 1
ATOM 901 C CA . SER A 1 118 ? 7.374 -0.936 -15.130 1.00 90.50 118 SER A CA 1
ATOM 902 C C . SER A 1 118 ? 6.438 -1.762 -14.244 1.00 90.50 118 SER A C 1
ATOM 904 O O . SER A 1 118 ? 6.030 -1.293 -13.180 1.00 90.50 118 SER A O 1
ATOM 906 N N . LYS A 1 119 ? 6.165 -3.019 -14.621 1.00 90.25 119 LYS A N 1
ATOM 907 C CA . LYS A 1 119 ? 5.389 -3.964 -13.802 1.00 90.25 119 LYS A CA 1
ATOM 908 C C . LYS A 1 119 ? 6.100 -4.305 -12.496 1.00 90.25 119 LYS A C 1
ATOM 910 O O . LYS A 1 119 ? 5.463 -4.279 -11.448 1.00 90.25 119 LYS A O 1
ATOM 915 N N . SER A 1 120 ? 7.406 -4.574 -12.532 1.00 91.25 120 SER A N 1
ATOM 916 C CA . SER A 1 120 ? 8.187 -4.845 -11.318 1.00 91.25 120 SER A CA 1
ATOM 917 C C . SER A 1 120 ? 8.197 -3.653 -10.358 1.00 91.25 120 SER A C 1
ATOM 919 O O . SER A 1 120 ? 8.058 -3.843 -9.155 1.00 91.25 120 SER A O 1
ATOM 921 N N . ARG A 1 121 ? 8.293 -2.423 -10.875 1.00 91.44 121 ARG A N 1
ATOM 922 C CA . ARG A 1 121 ? 8.203 -1.187 -10.078 1.00 91.44 121 ARG A CA 1
ATOM 923 C C . ARG A 1 121 ? 6.835 -1.011 -9.425 1.00 91.44 121 ARG A C 1
ATOM 925 O O . ARG A 1 121 ? 6.764 -0.688 -8.245 1.00 91.44 121 ARG A O 1
ATOM 932 N N . ALA A 1 122 ? 5.760 -1.254 -10.175 1.00 90.19 122 ALA A N 1
ATOM 933 C CA . ALA A 1 122 ? 4.403 -1.231 -9.634 1.00 90.19 122 ALA A CA 1
ATOM 934 C C . ALA A 1 122 ? 4.230 -2.280 -8.522 1.00 90.19 122 ALA A C 1
ATOM 936 O O . ALA A 1 122 ? 3.703 -1.966 -7.457 1.00 90.19 122 ALA A O 1
ATOM 937 N N . GLN A 1 123 ? 4.741 -3.496 -8.737 1.00 90.00 123 GLN A N 1
ATOM 938 C CA . GLN A 1 123 ? 4.687 -4.568 -7.745 1.00 90.00 123 GLN A CA 1
ATOM 939 C C . GLN A 1 123 ? 5.469 -4.220 -6.472 1.00 90.00 123 GLN A C 1
ATOM 941 O O . GLN A 1 123 ? 4.950 -4.428 -5.383 1.00 90.00 123 GLN A O 1
ATOM 946 N N . ALA A 1 124 ? 6.656 -3.619 -6.589 1.00 90.12 124 ALA A N 1
ATOM 947 C CA . ALA A 1 124 ? 7.451 -3.203 -5.432 1.00 90.12 124 ALA A CA 1
ATOM 948 C C . ALA A 1 124 ? 6.706 -2.200 -4.533 1.00 90.12 124 ALA A C 1
ATOM 950 O O . ALA A 1 124 ? 6.775 -2.290 -3.309 1.00 90.12 124 ALA A O 1
ATOM 951 N N . VAL A 1 125 ? 5.954 -1.269 -5.131 1.00 88.50 125 VAL A N 1
ATOM 952 C CA . VAL A 1 125 ? 5.104 -0.334 -4.376 1.00 88.50 125 VAL A CA 1
ATOM 953 C C . VAL A 1 125 ? 3.948 -1.073 -3.704 1.00 88.50 125 VAL A C 1
ATOM 955 O O . VAL A 1 125 ? 3.680 -0.837 -2.532 1.00 88.50 125 VAL A O 1
ATOM 958 N N . VAL A 1 126 ? 3.287 -1.998 -4.406 1.00 87.94 126 VAL A N 1
ATOM 959 C CA . VAL A 1 126 ? 2.217 -2.824 -3.819 1.00 87.94 126 VAL A CA 1
ATOM 960 C C . VAL A 1 126 ? 2.729 -3.634 -2.629 1.00 87.94 126 VAL A C 1
ATOM 962 O O . VAL A 1 126 ? 2.058 -3.692 -1.605 1.00 87.94 126 VAL A O 1
ATOM 965 N N . ASP A 1 127 ? 3.903 -4.247 -2.753 1.00 88.50 127 ASP A N 1
ATOM 966 C CA . ASP A 1 127 ? 4.493 -5.067 -1.696 1.00 88.50 127 ASP A CA 1
ATOM 967 C C . ASP A 1 127 ? 4.888 -4.222 -0.482 1.00 88.50 127 ASP A C 1
ATOM 969 O O . ASP A 1 127 ? 4.705 -4.666 0.649 1.00 88.50 127 ASP A O 1
ATOM 973 N N . TYR A 1 128 ? 5.357 -2.990 -0.700 1.00 85.62 128 TYR A N 1
ATOM 974 C CA . TYR A 1 128 ? 5.616 -2.041 0.382 1.00 85.62 128 TYR A CA 1
ATOM 975 C C . TYR A 1 128 ? 4.331 -1.663 1.129 1.00 85.62 128 TYR A C 1
ATOM 977 O O . TYR A 1 128 ? 4.325 -1.607 2.351 1.00 85.62 128 TYR A O 1
ATOM 985 N N . LEU A 1 129 ? 3.230 -1.429 0.408 1.00 83.75 129 LEU A N 1
ATOM 986 C CA . LEU A 1 129 ? 1.953 -1.012 1.000 1.00 83.75 129 LEU A CA 1
ATOM 987 C C . LEU A 1 129 ? 1.179 -2.151 1.690 1.00 83.75 129 LEU A C 1
ATOM 989 O O . LEU A 1 129 ? 0.169 -1.885 2.336 1.00 83.75 129 LEU A O 1
ATOM 993 N N . LYS A 1 130 ? 1.611 -3.406 1.518 1.00 80.44 130 LYS A N 1
ATOM 994 C CA . LYS A 1 130 ? 1.022 -4.597 2.156 1.00 80.44 130 LYS A CA 1
ATOM 995 C C . LYS A 1 130 ? 1.683 -4.992 3.480 1.00 80.44 130 LYS A C 1
ATOM 997 O O . LYS A 1 130 ? 1.130 -5.863 4.151 1.00 80.44 130 LYS A O 1
ATOM 1002 N N . GLN A 1 131 ? 2.874 -4.468 3.780 1.00 65.38 131 GLN A N 1
ATOM 1003 C CA . GLN A 1 131 ? 3.567 -4.721 5.052 1.00 65.38 131 GLN A CA 1
ATOM 1004 C C . GLN A 1 131 ? 2.861 -4.011 6.200 1.00 65.38 131 GLN A C 1
ATOM 1006 O O . GLN A 1 131 ? 2.823 -4.617 7.293 1.00 65.38 131 GLN A O 1
#

InterPro domains:
  IPR006664 Ou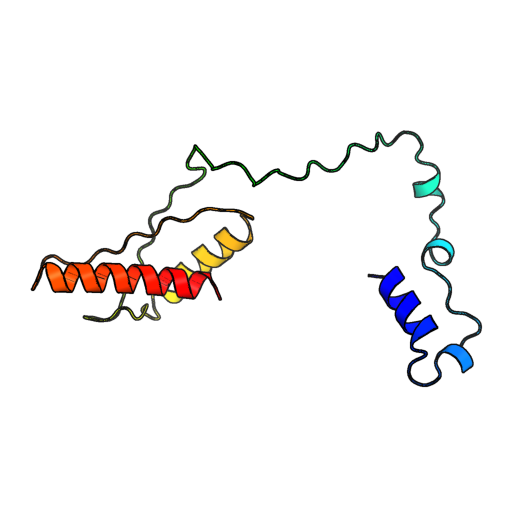ter membrane protein, bacterial [PR01021] (69-91)
  IPR006664 Outer membrane protein, bacterial [PR01021] (99-114)
  IPR006664 Outer membrane protein, bacterial [PR01021] (114-130)
  IPR006665 OmpA-like domain [PF00691] (69-130)
  IPR006665 OmpA-like domain [PS51123] (56-131)
  IPR006665 OmpA-like domain [cd07185] (67-131)
  IPR036737 OmpA-like domain superfamily [G3DSA:3.30.1330.60] (37-131)
  IPR036737 OmpA-like domain superfamily [SSF103088] (63-130)
  IPR050330 Bacterial Outer Membrane Structural/Functional [PTHR30329] (67-131)